Protein AF-A0A1W7ME80-F1 (afdb_monomer_lite)

Structure (mmCIF, N/CA/C/O backbone):
data_AF-A0A1W7ME80-F1
#
_entry.id   AF-A0A1W7ME80-F1
#
loop_
_atom_site.group_PDB
_atom_site.id
_atom_site.type_symbol
_atom_site.label_atom_id
_atom_site.label_alt_id
_atom_site.label_comp_id
_atom_site.label_asym_id
_atom_site.label_entity_id
_atom_site.label_seq_id
_atom_site.pdbx_PDB_ins_code
_atom_site.Cartn_x
_atom_site.Cartn_y
_atom_site.Cartn_z
_atom_site.occupancy
_atom_site.B_iso_or_equiv
_atom_site.auth_seq_id
_atom_site.auth_comp_id
_atom_site.auth_asym_id
_atom_site.auth_atom_id
_atom_site.pdbx_PDB_model_num
ATOM 1 N N . MET A 1 1 ? -6.261 -9.376 -3.902 1.00 70.00 1 MET A N 1
ATOM 2 C CA . MET A 1 1 ? -5.919 -9.331 -2.460 1.00 70.00 1 MET A CA 1
ATOM 3 C C . MET A 1 1 ? -7.165 -9.696 -1.655 1.00 70.00 1 MET A C 1
ATOM 5 O O . MET A 1 1 ? -8.252 -9.523 -2.203 1.00 70.00 1 MET A O 1
ATOM 9 N N . PRO A 1 2 ? -7.050 -10.270 -0.440 1.00 70.50 2 PRO A N 1
ATOM 10 C CA . PRO A 1 2 ? -8.197 -10.817 0.307 1.00 70.50 2 PRO A CA 1
ATOM 11 C C . PRO A 1 2 ? -9.239 -9.763 0.715 1.00 70.50 2 PRO A C 1
ATOM 13 O O . PRO A 1 2 ? -10.390 -10.095 0.965 1.00 70.50 2 PRO A O 1
ATOM 16 N N . ASP A 1 3 ? -8.850 -8.494 0.731 1.00 83.88 3 ASP A N 1
ATOM 17 C CA . ASP A 1 3 ? -9.683 -7.322 1.007 1.00 83.88 3 ASP A CA 1
ATOM 18 C C . ASP A 1 3 ? -10.320 -6.698 -0.253 1.00 83.88 3 ASP A C 1
ATOM 20 O O . ASP A 1 3 ? -10.947 -5.647 -0.176 1.00 83.88 3 ASP A O 1
ATOM 24 N N . GLY A 1 4 ? -10.159 -7.318 -1.427 1.00 84.19 4 GLY A N 1
ATOM 25 C CA . GLY A 1 4 ? -10.883 -6.955 -2.651 1.00 84.19 4 GLY A CA 1
ATOM 26 C C . GLY A 1 4 ? -10.378 -5.718 -3.404 1.00 84.19 4 GLY A C 1
ATOM 27 O O . GLY A 1 4 ? -10.817 -5.480 -4.527 1.00 84.19 4 GLY A O 1
ATOM 28 N N . TYR A 1 5 ? -9.429 -4.949 -2.864 1.00 85.00 5 TYR A N 1
ATOM 29 C CA . TYR A 1 5 ? -8.862 -3.809 -3.588 1.00 85.00 5 TYR A CA 1
ATOM 30 C C . TYR A 1 5 ? -7.991 -4.264 -4.765 1.00 85.00 5 TYR A C 1
ATOM 32 O O . TYR A 1 5 ? -7.056 -5.057 -4.617 1.00 85.00 5 TYR A O 1
ATOM 40 N N . VAL A 1 6 ? -8.263 -3.685 -5.933 1.00 85.62 6 VAL A N 1
ATOM 41 C CA . VAL A 1 6 ? -7.505 -3.883 -7.170 1.00 85.62 6 VAL A CA 1
ATOM 42 C C . VAL A 1 6 ? -7.177 -2.514 -7.749 1.00 85.62 6 VAL A C 1
ATOM 44 O O . VAL A 1 6 ? -8.037 -1.636 -7.806 1.00 85.62 6 VAL A O 1
ATOM 47 N N . LYS A 1 7 ? -5.928 -2.324 -8.179 1.00 85.69 7 LYS A N 1
ATOM 48 C CA . LYS A 1 7 ? -5.520 -1.146 -8.941 1.00 85.69 7 LYS A CA 1
ATOM 49 C C . LYS A 1 7 ? -4.966 -1.590 -10.282 1.00 85.69 7 LYS A C 1
ATOM 51 O O . LYS A 1 7 ? -3.882 -2.160 -10.344 1.00 85.69 7 LYS A O 1
ATOM 56 N N . THR A 1 8 ? -5.693 -1.272 -11.344 1.00 86.19 8 THR A N 1
ATOM 57 C CA . THR A 1 8 ? -5.175 -1.387 -12.704 1.00 86.19 8 THR A CA 1
ATOM 58 C C . THR A 1 8 ? -4.202 -0.242 -12.939 1.00 86.19 8 THR A C 1
ATOM 60 O O . THR A 1 8 ? -4.504 0.924 -12.673 1.00 86.19 8 THR A O 1
ATOM 63 N N . ILE A 1 9 ? -3.008 -0.583 -13.393 1.00 82.50 9 ILE A N 1
ATOM 64 C CA . ILE A 1 9 ? -1.988 0.377 -13.794 1.00 82.50 9 ILE A CA 1
ATOM 65 C C . ILE A 1 9 ? -1.871 0.354 -15.313 1.00 82.50 9 ILE A C 1
ATOM 67 O O . ILE A 1 9 ? -2.126 -0.669 -15.942 1.00 82.50 9 ILE A O 1
ATOM 71 N N . GLY A 1 10 ? -1.555 1.511 -15.897 1.00 79.94 10 GLY A N 1
ATOM 72 C CA . GLY A 1 10 ? -1.330 1.624 -17.335 1.00 79.94 10 GLY A CA 1
ATOM 73 C C . GLY A 1 10 ? -0.094 0.839 -17.793 1.00 79.94 10 GLY A C 1
ATOM 74 O O . GLY A 1 10 ? 0.523 0.141 -16.986 1.00 79.94 10 GLY A O 1
ATOM 75 N N . PRO A 1 11 ? 0.301 0.982 -19.070 1.00 77.31 11 PRO A N 1
ATOM 76 C CA . PR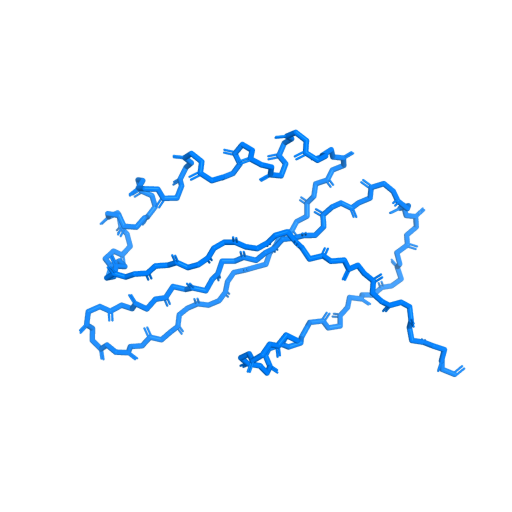O A 1 11 ? 1.4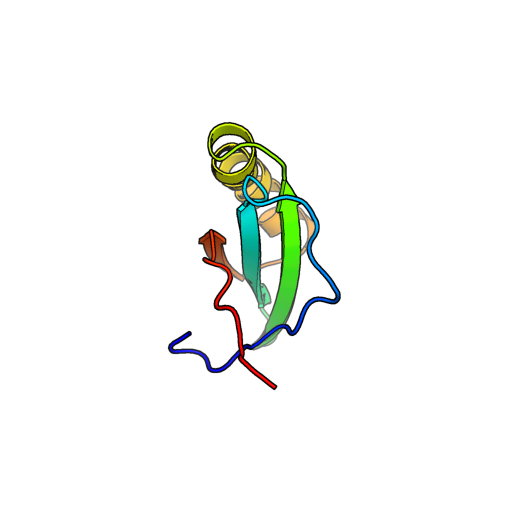42 0.270 -19.633 1.00 77.31 11 PRO A CA 1
ATOM 77 C C . PRO A 1 11 ? 2.683 0.406 -18.748 1.00 77.31 11 PRO A C 1
ATOM 79 O O . PRO A 1 11 ? 3.128 1.516 -18.446 1.00 77.31 11 PRO A O 1
ATOM 82 N N . THR A 1 12 ? 3.231 -0.726 -18.313 1.00 73.50 12 THR A N 1
ATOM 83 C CA . THR A 1 12 ? 4.436 -0.768 -17.486 1.00 73.50 12 THR A CA 1
ATOM 84 C C . THR A 1 12 ? 5.631 -1.109 -18.356 1.00 73.50 12 THR A C 1
ATOM 86 O O . THR A 1 12 ? 5.661 -2.163 -18.981 1.00 73.50 12 THR A O 1
ATOM 89 N N . THR A 1 13 ? 6.631 -0.234 -18.393 1.00 69.00 13 THR A N 1
ATOM 90 C CA . THR A 1 13 ? 7.839 -0.433 -19.210 1.00 69.00 13 THR A CA 1
ATOM 91 C C . THR A 1 13 ? 9.028 -0.981 -18.417 1.00 69.00 13 THR A C 1
ATOM 93 O O . THR A 1 13 ? 10.079 -1.223 -18.997 1.00 69.00 13 THR A O 1
ATOM 96 N N . ASP A 1 14 ? 8.900 -1.131 -17.094 1.00 74.94 14 ASP A N 1
ATOM 97 C CA . ASP A 1 14 ? 10.013 -1.428 -16.185 1.00 74.94 14 ASP A CA 1
ATOM 98 C C . ASP A 1 14 ? 9.650 -2.591 -15.249 1.00 74.94 14 ASP A C 1
ATOM 100 O O . ASP A 1 14 ? 8.859 -2.433 -14.312 1.00 74.94 14 ASP A O 1
ATOM 104 N N . SER A 1 15 ? 10.235 -3.762 -15.520 1.00 69.75 15 SER A N 1
ATOM 105 C CA . SER A 1 15 ? 9.993 -5.012 -14.789 1.00 69.75 15 SER A CA 1
ATOM 106 C C . SER A 1 15 ? 10.546 -5.008 -13.361 1.00 69.75 15 SER A C 1
ATOM 108 O O . SER A 1 15 ? 10.167 -5.860 -12.561 1.00 69.75 15 SER A O 1
ATOM 110 N N . LEU A 1 16 ? 11.403 -4.044 -13.005 1.00 78.38 16 LEU A N 1
ATOM 111 C CA . LEU A 1 16 ? 11.970 -3.905 -11.658 1.00 78.38 16 LEU A CA 1
ATOM 112 C C . LEU A 1 16 ? 11.150 -2.960 -10.767 1.00 78.38 16 LEU A C 1
ATOM 114 O O . LEU A 1 16 ? 11.578 -2.580 -9.669 1.00 78.38 16 LEU A O 1
ATOM 118 N N . THR A 1 17 ? 9.954 -2.575 -11.212 1.00 87.50 17 THR A N 1
ATOM 119 C CA . THR A 1 17 ? 9.059 -1.720 -10.436 1.00 87.50 17 THR A CA 1
ATOM 120 C C . THR A 1 17 ? 8.356 -2.516 -9.339 1.00 87.50 17 THR A C 1
ATOM 122 O O . THR A 1 17 ? 7.577 -3.428 -9.588 1.00 87.50 17 THR A O 1
ATOM 125 N N . HIS A 1 18 ? 8.600 -2.119 -8.096 1.00 89.50 18 HIS A N 1
ATOM 126 C CA . HIS A 1 18 ? 7.982 -2.673 -6.902 1.00 89.50 18 HIS A CA 1
ATOM 127 C C . HIS A 1 18 ? 6.801 -1.801 -6.510 1.00 89.50 18 HIS A C 1
ATOM 129 O O . HIS A 1 18 ? 6.976 -0.683 -6.007 1.00 89.50 18 HIS A O 1
ATOM 135 N N . TYR A 1 19 ? 5.601 -2.315 -6.740 1.00 90.88 19 TYR A N 1
ATOM 136 C CA . TYR A 1 19 ? 4.369 -1.669 -6.326 1.00 90.88 19 TYR A CA 1
ATOM 137 C C . TYR A 1 19 ? 4.097 -1.955 -4.857 1.00 90.88 19 TYR A C 1
ATOM 139 O O . TYR A 1 19 ? 4.470 -2.990 -4.308 1.00 90.88 19 TYR A O 1
ATOM 147 N N . TRP A 1 20 ? 3.452 -1.012 -4.194 1.00 93.19 20 TRP A N 1
ATOM 148 C CA . TRP A 1 20 ? 3.052 -1.175 -2.810 1.00 93.19 20 TRP A CA 1
ATOM 149 C C . TRP A 1 20 ? 1.788 -0.386 -2.530 1.00 93.19 20 TRP A C 1
ATOM 151 O O . TRP A 1 20 ? 1.434 0.555 -3.252 1.00 93.19 20 TRP A O 1
ATOM 161 N N . ARG A 1 21 ? 1.121 -0.759 -1.445 1.00 94.19 21 ARG A N 1
ATOM 162 C CA . ARG A 1 21 ? -0.036 -0.040 -0.933 1.00 94.19 21 ARG A CA 1
ATOM 163 C C . ARG A 1 21 ? -0.018 0.081 0.579 1.00 94.19 21 ARG A C 1
ATOM 165 O O . ARG A 1 21 ? 0.641 -0.696 1.270 1.00 94.19 21 ARG A O 1
ATOM 172 N N . ILE A 1 22 ? -0.784 1.048 1.067 1.00 94.44 22 ILE A N 1
ATOM 173 C CA . ILE A 1 22 ? -1.122 1.208 2.478 1.00 94.44 22 ILE A CA 1
ATOM 174 C C . ILE A 1 22 ? -2.640 1.213 2.577 1.00 94.44 22 ILE A C 1
ATOM 176 O O . ILE A 1 22 ? -3.277 2.019 1.903 1.00 94.44 22 ILE A O 1
ATOM 180 N N . VAL A 1 23 ? -3.202 0.348 3.411 1.00 94.19 23 VAL A N 1
ATOM 181 C CA . VAL A 1 23 ? -4.621 0.376 3.779 1.00 94.19 23 VAL A CA 1
ATOM 182 C C . VAL A 1 23 ? -4.683 0.825 5.226 1.00 94.19 23 VAL A C 1
ATOM 184 O O . VAL A 1 23 ? -4.198 0.114 6.100 1.00 94.19 23 VAL A O 1
ATOM 187 N N . ALA A 1 24 ? -5.210 2.016 5.478 1.00 94.75 24 ALA A N 1
ATOM 188 C CA . ALA A 1 24 ? -5.281 2.600 6.808 1.00 94.75 24 ALA A CA 1
ATOM 189 C C . ALA A 1 24 ? -6.732 2.801 7.235 1.00 94.75 24 ALA A C 1
ATOM 191 O O . ALA A 1 24 ? -7.541 3.308 6.462 1.00 94.75 24 ALA A O 1
ATOM 192 N N . THR A 1 25 ? -7.050 2.455 8.477 1.00 94.94 25 THR A N 1
ATOM 193 C CA . THR A 1 25 ? -8.366 2.698 9.073 1.00 94.94 25 THR A CA 1
ATOM 194 C C . THR A 1 25 ? -8.244 3.812 10.099 1.00 94.94 25 THR A C 1
ATOM 196 O O . THR A 1 25 ? -7.404 3.758 10.997 1.00 94.94 25 THR A O 1
ATOM 199 N N . LEU A 1 26 ? -9.075 4.839 9.971 1.00 93.88 26 LEU A N 1
ATOM 200 C CA . LEU A 1 26 ? -9.132 5.979 10.881 1.00 93.88 26 LEU A CA 1
ATOM 201 C C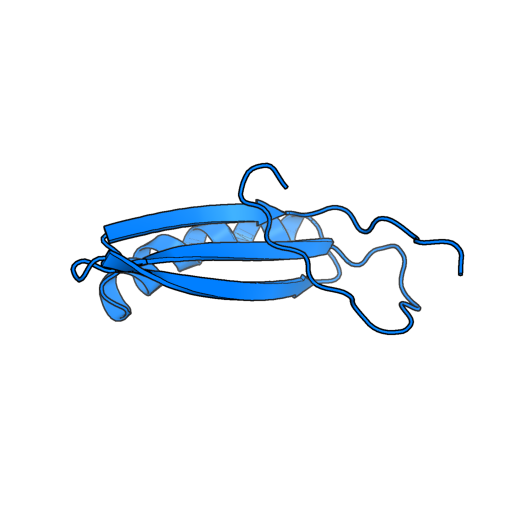 . LEU A 1 26 ? -9.997 5.648 12.101 1.00 93.88 26 LEU A C 1
ATOM 203 O O . LEU A 1 26 ? -10.834 4.744 12.077 1.00 93.88 26 LEU A O 1
ATOM 207 N N . ALA A 1 27 ? -9.852 6.436 13.168 1.00 89.75 27 ALA A N 1
ATOM 208 C CA . ALA A 1 27 ? -10.647 6.273 14.389 1.00 89.75 27 ALA A CA 1
ATOM 209 C C . ALA A 1 27 ? -12.171 6.361 14.155 1.00 89.75 27 ALA A C 1
ATOM 211 O O . ALA A 1 27 ? -12.942 5.731 14.872 1.00 89.75 27 ALA A O 1
ATOM 212 N N . ASN A 1 28 ? -12.607 7.094 13.127 1.00 90.69 28 ASN A N 1
ATOM 213 C CA . ASN A 1 28 ? -14.015 7.220 12.737 1.00 90.69 28 ASN A CA 1
ATOM 214 C C . ASN A 1 28 ? -14.537 6.045 11.882 1.00 90.69 28 ASN A C 1
ATOM 216 O O . ASN A 1 28 ? -15.654 6.119 11.374 1.00 90.69 28 ASN A O 1
ATOM 220 N N . GLY A 1 29 ? -13.730 5.000 11.675 1.00 89.94 29 GLY A N 1
ATOM 221 C CA . GLY A 1 29 ? -14.087 3.829 10.874 1.00 89.94 29 GLY A CA 1
ATOM 222 C C . GLY A 1 29 ? -13.937 4.011 9.361 1.00 89.94 29 GLY A C 1
ATOM 223 O O . GLY A 1 29 ? -14.244 3.083 8.619 1.00 89.94 29 GLY A O 1
ATOM 224 N N . LYS A 1 30 ? -13.461 5.168 8.875 1.00 92.62 30 LYS A N 1
ATOM 225 C CA . LYS A 1 30 ? -13.156 5.353 7.448 1.00 92.62 30 LYS A CA 1
ATOM 226 C C . LYS A 1 30 ? -11.856 4.651 7.071 1.00 92.62 30 LYS A C 1
ATOM 228 O O . LYS A 1 30 ? -10.904 4.661 7.847 1.00 92.62 30 LYS A O 1
ATOM 233 N N . THR A 1 31 ? -11.801 4.132 5.850 1.00 93.75 31 THR A N 1
ATOM 234 C CA . THR A 1 31 ? -10.593 3.534 5.274 1.00 93.75 31 THR A CA 1
ATOM 235 C C . THR A 1 31 ? -9.991 4.459 4.223 1.00 93.75 31 THR A C 1
ATOM 237 O O . THR A 1 31 ? -10.684 4.913 3.314 1.00 93.75 31 THR A O 1
ATOM 240 N N . GLU A 1 32 ? -8.692 4.716 4.331 1.00 93.44 32 GLU A N 1
ATOM 241 C CA . GLU A 1 32 ? -7.884 5.367 3.306 1.00 93.44 32 GLU A CA 1
ATOM 242 C C . GLU A 1 32 ? -6.957 4.337 2.656 1.00 93.44 32 GLU A C 1
ATOM 244 O O . GLU A 1 32 ? -6.303 3.554 3.347 1.00 93.44 32 GLU A O 1
ATOM 249 N N . VAL A 1 33 ? -6.869 4.351 1.324 1.00 92.81 33 VAL A N 1
ATOM 250 C CA . VAL A 1 33 ? -5.960 3.474 0.579 1.00 92.81 33 VAL A CA 1
ATOM 251 C C . VAL A 1 33 ? -4.995 4.301 -0.251 1.00 92.81 33 VAL A C 1
ATOM 253 O O . VAL A 1 33 ? -5.400 5.107 -1.088 1.00 92.81 33 VAL A O 1
ATOM 256 N N . PHE A 1 34 ? -3.705 4.058 -0.050 1.00 92.56 34 PHE A N 1
ATOM 257 C CA . PHE A 1 34 ? -2.621 4.696 -0.785 1.00 92.56 34 PHE A CA 1
ATOM 258 C C . PHE A 1 34 ? -1.905 3.671 -1.642 1.00 92.56 34 PHE A C 1
ATOM 260 O O . PHE A 1 34 ? -1.702 2.537 -1.220 1.00 92.56 34 PHE A O 1
ATOM 267 N N . TRP A 1 35 ? -1.464 4.098 -2.819 1.00 92.69 35 TRP A N 1
ATOM 268 C CA . TRP A 1 35 ? -0.702 3.274 -3.746 1.00 92.69 35 TRP A CA 1
ATOM 269 C C . TRP A 1 35 ? 0.563 4.002 -4.159 1.00 92.69 35 TRP A C 1
ATOM 271 O O . TRP A 1 35 ? 0.526 5.201 -4.438 1.00 92.69 35 TRP A O 1
ATOM 281 N N . GLY A 1 36 ? 1.657 3.266 -4.282 1.00 91.69 36 GLY A N 1
ATOM 282 C CA . GLY A 1 36 ? 2.909 3.800 -4.785 1.00 91.69 36 GLY A CA 1
ATOM 283 C C . GLY A 1 36 ? 3.746 2.737 -5.473 1.00 91.69 36 GLY A C 1
ATOM 284 O O . GLY A 1 36 ? 3.354 1.576 -5.585 1.00 91.69 36 GLY A O 1
ATOM 285 N N . HIS A 1 37 ? 4.894 3.167 -5.980 1.00 92.00 37 HIS A N 1
ATOM 286 C CA . HIS A 1 37 ? 5.855 2.297 -6.634 1.00 92.00 37 HIS A CA 1
ATOM 287 C C . HIS A 1 37 ? 7.278 2.815 -6.426 1.00 92.00 37 HIS A C 1
ATOM 289 O O . HIS A 1 37 ? 7.484 3.974 -6.060 1.00 92.00 37 HIS A O 1
ATOM 295 N N . THR A 1 38 ? 8.265 1.947 -6.612 1.00 91.25 38 THR A N 1
ATOM 296 C CA . THR A 1 38 ? 9.689 2.300 -6.583 1.00 91.25 38 THR A CA 1
ATOM 297 C C . THR A 1 38 ? 10.503 1.275 -7.366 1.00 91.25 38 THR A C 1
ATOM 299 O O . THR A 1 38 ? 10.059 0.149 -7.551 1.00 91.25 38 THR A O 1
ATOM 302 N N . ARG A 1 39 ? 11.709 1.633 -7.807 1.00 88.88 39 ARG A N 1
ATOM 303 C CA . ARG A 1 39 ? 12.588 0.762 -8.610 1.00 88.88 39 ARG A CA 1
ATOM 304 C C . ARG A 1 39 ? 13.425 -0.229 -7.791 1.00 88.88 39 ARG A C 1
ATOM 306 O O . ARG A 1 39 ? 14.273 -0.921 -8.339 1.00 88.88 39 ARG A O 1
ATOM 313 N N . SER A 1 40 ? 13.250 -0.278 -6.469 1.00 89.00 40 SER A N 1
ATOM 314 C CA . SER A 1 40 ? 14.020 -1.170 -5.596 1.00 89.00 40 SER A CA 1
ATOM 315 C C . SER A 1 40 ? 13.178 -1.731 -4.457 1.00 89.00 40 SER A C 1
ATOM 317 O O . SER A 1 40 ? 12.517 -0.984 -3.731 1.00 89.00 40 SER A O 1
ATOM 319 N N . LEU A 1 41 ? 13.284 -3.044 -4.233 1.00 87.50 41 LEU A N 1
ATOM 320 C CA . LEU A 1 41 ? 12.656 -3.726 -3.101 1.00 87.50 41 LEU A CA 1
ATOM 321 C C . LEU A 1 41 ? 13.091 -3.133 -1.757 1.00 87.50 41 LEU A C 1
ATOM 323 O O . LEU A 1 41 ? 12.282 -3.006 -0.838 1.00 87.50 41 LEU A O 1
ATOM 327 N N . THR A 1 42 ? 14.364 -2.755 -1.637 1.00 90.12 42 THR A N 1
ATOM 328 C CA . THR A 1 42 ? 14.909 -2.151 -0.416 1.00 90.12 42 THR A CA 1
ATOM 329 C C . THR A 1 42 ? 14.217 -0.827 -0.116 1.00 90.12 42 THR A C 1
ATOM 331 O O . THR A 1 42 ? 13.780 -0.605 1.013 1.00 90.12 42 THR A O 1
ATOM 334 N N . GLU A 1 43 ? 14.037 0.018 -1.131 1.00 89.75 43 GLU A N 1
ATOM 335 C CA . GLU A 1 43 ? 13.315 1.286 -0.992 1.00 89.75 43 GLU A CA 1
ATOM 336 C C . GLU A 1 43 ? 11.834 1.064 -0.670 1.00 89.75 43 GLU A C 1
ATOM 338 O O . GLU A 1 43 ? 11.281 1.765 0.179 1.00 89.75 43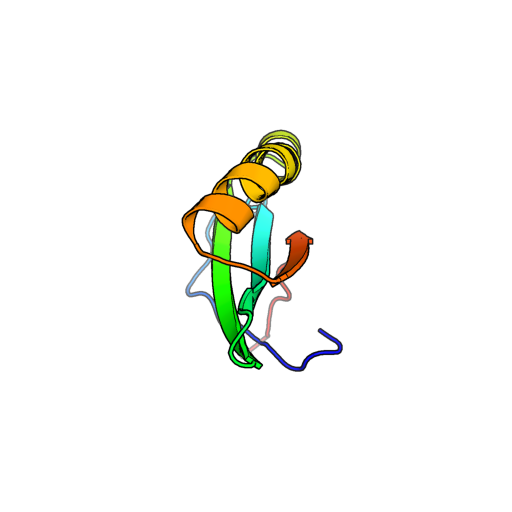 GLU A O 1
ATOM 343 N N . ALA A 1 44 ? 11.201 0.051 -1.273 1.00 91.00 44 ALA A N 1
ATOM 344 C CA . ALA A 1 44 ? 9.813 -0.300 -0.973 1.00 91.00 44 ALA A CA 1
ATOM 345 C C . ALA A 1 44 ? 9.670 -0.712 0.499 1.00 91.00 44 ALA A C 1
ATOM 347 O O . ALA A 1 44 ? 8.808 -0.205 1.213 1.00 91.00 44 ALA A O 1
ATOM 348 N N . ARG A 1 45 ? 10.568 -1.571 0.995 1.00 90.25 45 ARG A N 1
ATOM 349 C CA . ARG A 1 45 ? 10.580 -2.009 2.399 1.00 90.25 45 ARG A CA 1
ATOM 350 C C . ARG A 1 45 ? 10.837 -0.855 3.366 1.00 90.25 45 ARG A C 1
ATOM 352 O O . ARG A 1 45 ? 10.176 -0.789 4.401 1.00 90.25 45 ARG A O 1
ATOM 359 N N . ARG A 1 46 ? 11.730 0.080 3.022 1.00 90.94 46 ARG A N 1
ATOM 360 C CA . ARG A 1 46 ? 12.016 1.273 3.840 1.00 90.94 46 ARG A CA 1
ATOM 361 C C . ARG A 1 46 ? 10.797 2.170 4.037 1.00 90.94 46 ARG A C 1
ATOM 363 O O . ARG A 1 46 ? 10.717 2.827 5.073 1.00 90.94 46 ARG A O 1
ATOM 370 N N . LYS A 1 47 ? 9.807 2.152 3.131 1.00 89.75 47 LYS A N 1
ATOM 371 C CA . LYS A 1 47 ? 8.552 2.901 3.328 1.00 89.75 47 LYS A CA 1
ATOM 372 C C . LYS A 1 47 ? 7.823 2.510 4.611 1.00 89.75 47 LYS A C 1
ATOM 374 O O . LYS A 1 47 ? 7.209 3.391 5.204 1.00 89.75 47 LYS A O 1
ATOM 379 N N . ARG A 1 48 ? 7.973 1.268 5.101 1.00 88.50 48 ARG A N 1
ATOM 380 C CA . ARG A 1 48 ? 7.394 0.823 6.384 1.00 88.50 48 ARG A CA 1
ATOM 381 C C . ARG A 1 48 ? 7.813 1.704 7.565 1.00 88.50 48 ARG A C 1
ATOM 383 O O . ARG A 1 48 ? 6.999 1.945 8.448 1.00 88.50 48 ARG A O 1
ATOM 390 N N . LEU A 1 49 ? 9.046 2.218 7.561 1.00 88.81 49 LEU A N 1
ATOM 391 C CA . LEU A 1 49 ? 9.580 3.040 8.654 1.00 88.81 49 LEU A CA 1
ATOM 392 C C . LEU A 1 49 ? 8.855 4.386 8.778 1.00 88.81 49 LEU A C 1
ATOM 394 O O . LEU A 1 49 ? 8.648 4.877 9.882 1.00 88.81 49 LEU A O 1
ATOM 398 N N . ALA A 1 50 ? 8.420 4.958 7.654 1.00 88.38 50 ALA A N 1
ATOM 399 C CA . ALA A 1 50 ? 7.702 6.231 7.633 1.00 88.38 50 ALA A CA 1
ATOM 400 C C . ALA A 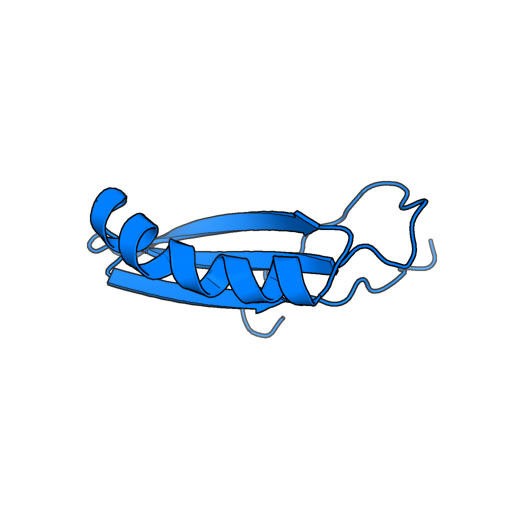1 50 ? 6.214 6.095 8.014 1.00 88.38 50 ALA A C 1
ATOM 402 O O . ALA A 1 50 ? 5.547 7.104 8.243 1.00 88.38 50 ALA A O 1
ATOM 403 N N . LEU A 1 51 ? 5.678 4.870 8.088 1.00 91.31 51 LEU A N 1
ATOM 404 C CA . LEU A 1 51 ? 4.250 4.650 8.333 1.00 91.31 51 LEU A CA 1
ATOM 405 C C . LEU A 1 51 ? 3.838 4.967 9.763 1.00 91.31 51 LEU A C 1
ATOM 407 O O . LEU A 1 51 ? 2.730 5.445 9.963 1.00 91.31 51 LEU A O 1
ATOM 411 N N . ALA A 1 52 ? 4.713 4.738 10.745 1.00 89.44 52 ALA A N 1
ATOM 412 C CA . ALA A 1 52 ? 4.399 5.026 12.142 1.00 89.44 52 ALA A CA 1
ATOM 413 C C . ALA A 1 52 ? 4.151 6.528 12.363 1.00 89.44 52 ALA A C 1
ATOM 415 O O . ALA A 1 52 ? 3.165 6.914 12.986 1.00 89.44 52 ALA A O 1
ATOM 416 N N . GLU A 1 53 ? 5.001 7.380 11.789 1.00 91.31 53 GLU A N 1
ATOM 417 C CA . GLU A 1 53 ? 4.813 8.832 11.847 1.00 91.31 53 GLU A CA 1
ATOM 418 C C . GLU A 1 53 ? 3.627 9.282 10.987 1.00 91.31 53 GLU A C 1
ATOM 420 O O . GLU A 1 53 ? 2.827 10.107 11.427 1.00 91.31 53 GLU A O 1
ATOM 425 N N . ALA A 1 54 ? 3.437 8.695 9.799 1.00 91.44 54 ALA A N 1
ATOM 426 C CA . ALA A 1 54 ? 2.262 8.974 8.971 1.00 91.44 54 ALA A CA 1
ATOM 427 C C . ALA A 1 54 ? 0.946 8.635 9.691 1.00 91.44 54 ALA A C 1
ATOM 429 O O . ALA A 1 54 ? 0.003 9.423 9.630 1.00 91.44 54 ALA A O 1
ATOM 430 N N . ALA A 1 55 ? 0.905 7.513 10.415 1.00 92.62 55 ALA A N 1
ATOM 431 C CA . ALA A 1 55 ? -0.248 7.082 11.193 1.00 92.62 55 ALA A CA 1
ATOM 432 C C . ALA A 1 55 ? -0.601 8.090 12.289 1.00 92.62 55 ALA A C 1
ATOM 434 O O . ALA A 1 55 ? -1.766 8.460 12.422 1.00 92.62 55 ALA A O 1
ATOM 435 N N . LYS A 1 56 ? 0.402 8.603 13.015 1.00 91.81 56 LYS A N 1
ATOM 436 C CA . LYS A 1 56 ? 0.202 9.658 14.020 1.00 91.81 56 LYS A CA 1
ATOM 437 C C . LYS A 1 56 ? -0.327 10.944 13.391 1.00 91.81 56 LYS A C 1
ATOM 439 O O . LYS A 1 56 ? -1.330 11.477 13.852 1.00 91.81 56 LYS A O 1
ATOM 444 N N . MET A 1 57 ? 0.317 11.422 12.323 1.00 92.62 57 MET A N 1
ATOM 445 C CA . MET A 1 57 ? -0.053 12.683 11.667 1.00 92.62 57 MET A CA 1
ATOM 446 C C . MET A 1 57 ? -1.449 12.644 11.035 1.00 92.62 57 MET A C 1
ATOM 448 O O . MET A 1 57 ? -2.130 13.665 10.991 1.00 92.62 57 MET A O 1
ATOM 452 N N . ARG A 1 58 ? -1.871 11.482 10.526 1.00 90.69 58 ARG A N 1
ATOM 453 C CA . ARG A 1 58 ? -3.156 11.306 9.831 1.00 90.69 58 ARG A CA 1
ATOM 454 C C . ARG A 1 58 ? -4.267 10.732 10.711 1.00 90.69 58 ARG A C 1
ATOM 456 O O . ARG A 1 58 ? -5.396 10.611 10.248 1.00 90.69 58 ARG A O 1
ATOM 463 N N . GLY A 1 59 ? -3.972 10.383 11.964 1.00 92.94 59 GLY A N 1
ATOM 464 C CA . GLY A 1 59 ? -4.953 9.802 12.884 1.00 92.94 59 GLY A CA 1
ATOM 465 C C . GLY A 1 59 ? -5.403 8.391 12.490 1.00 92.94 59 GLY A C 1
ATOM 466 O O . GLY A 1 59 ? -6.573 8.036 12.664 1.00 92.94 59 GLY A O 1
ATOM 467 N N . TRP A 1 60 ? -4.496 7.585 11.933 1.00 95.50 60 TRP A N 1
ATOM 468 C CA . TRP A 1 60 ? -4.772 6.182 11.628 1.00 95.50 60 TRP A CA 1
ATOM 469 C C . TRP A 1 60 ? -4.790 5.361 12.919 1.00 95.50 60 TRP A C 1
ATOM 471 O O . TRP A 1 60 ? -3.845 5.398 13.706 1.00 95.50 60 TRP A O 1
ATOM 481 N N . ARG A 1 61 ? -5.863 4.596 13.119 1.00 93.94 61 ARG A N 1
ATOM 482 C CA . ARG A 1 61 ? -6.001 3.628 14.212 1.00 93.94 61 ARG A CA 1
ATOM 483 C C . ARG A 1 61 ? -5.155 2.387 13.951 1.00 93.94 61 ARG A C 1
ATOM 485 O O . ARG A 1 61 ? -4.509 1.866 14.850 1.00 93.94 61 ARG A O 1
ATOM 492 N N . GLU A 1 62 ? -5.182 1.920 12.714 1.00 93.38 62 GLU A N 1
ATOM 493 C CA . GLU A 1 62 ? -4.464 0.740 12.246 1.00 93.38 62 GLU A CA 1
ATOM 494 C C . GLU A 1 62 ? -4.126 0.922 10.769 1.00 93.38 62 GLU A C 1
ATOM 496 O O . GLU A 1 62 ? -4.817 1.646 10.046 1.00 93.38 62 GLU A O 1
ATOM 501 N N . PHE A 1 63 ? -3.051 0.285 10.321 1.00 94.31 63 PHE A N 1
ATOM 502 C CA . PHE A 1 63 ? -2.672 0.287 8.919 1.00 94.31 63 PHE A CA 1
ATOM 503 C C . PHE A 1 63 ? -1.983 -1.020 8.535 1.00 94.31 63 PHE A C 1
ATOM 505 O O . PHE A 1 63 ? -1.224 -1.598 9.314 1.00 94.31 63 PHE A O 1
ATOM 512 N N . ALA A 1 64 ? -2.207 -1.448 7.300 1.00 93.25 64 ALA A N 1
ATOM 513 C CA . ALA A 1 64 ? -1.494 -2.532 6.649 1.00 93.25 64 ALA A CA 1
ATOM 514 C C . ALA A 1 64 ? -0.630 -1.961 5.524 1.00 93.25 64 ALA A C 1
ATOM 516 O O . ALA A 1 64 ? -1.069 -1.086 4.780 1.00 93.25 64 ALA A O 1
ATOM 517 N N . PHE A 1 65 ? 0.598 -2.463 5.392 1.00 94.31 65 PHE A N 1
ATOM 518 C CA . PHE A 1 65 ? 1.461 -2.170 4.249 1.00 94.31 65 PHE A CA 1
ATOM 519 C C . PHE A 1 65 ? 1.879 -3.454 3.556 1.00 94.31 65 PHE A C 1
ATOM 521 O O . PHE A 1 65 ? 2.457 -4.363 4.172 1.00 94.31 65 PHE A O 1
ATOM 528 N N . GLU A 1 66 ? 1.644 -3.469 2.253 1.00 92.56 66 GLU A N 1
ATOM 529 C CA . GLU A 1 66 ? 1.879 -4.607 1.382 1.00 92.56 66 GLU A CA 1
ATOM 530 C C . GLU A 1 66 ? 2.679 -4.149 0.172 1.00 92.56 66 GLU A C 1
ATOM 532 O O . GLU A 1 66 ? 2.351 -3.153 -0.473 1.00 92.56 66 GLU A O 1
ATOM 537 N N . ILE A 1 67 ? 3.742 -4.891 -0.124 1.00 91.19 67 ILE A N 1
ATOM 538 C CA . ILE A 1 67 ? 4.405 -4.832 -1.422 1.00 91.19 67 ILE A CA 1
ATOM 539 C C . ILE A 1 67 ? 3.636 -5.818 -2.287 1.00 91.19 67 ILE A C 1
ATOM 541 O O . ILE A 1 67 ? 3.473 -6.969 -1.886 1.00 91.19 67 ILE A O 1
ATOM 545 N N . VAL A 1 68 ? 3.113 -5.341 -3.407 1.00 89.25 68 VAL A N 1
ATOM 546 C CA . VAL A 1 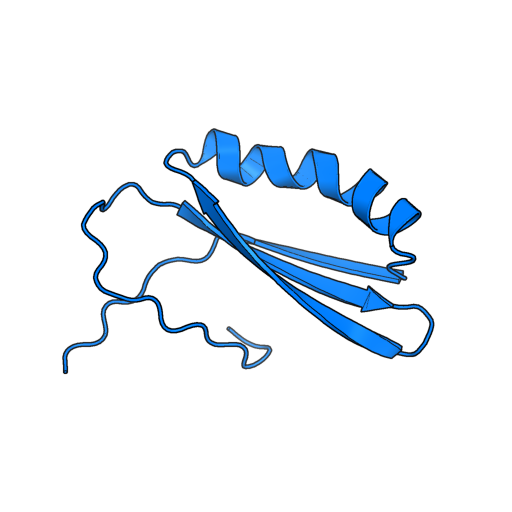68 ? 2.207 -6.100 -4.266 1.00 89.25 68 VAL A CA 1
ATOM 547 C C . VAL A 1 68 ? 2.922 -6.458 -5.558 1.00 89.25 68 VAL A C 1
ATOM 549 O O . VAL A 1 68 ? 3.679 -5.656 -6.109 1.00 89.25 68 VAL A O 1
ATOM 552 N N . GLU A 1 69 ? 2.676 -7.671 -6.030 1.00 81.56 69 GLU A N 1
ATOM 553 C CA . GLU A 1 69 ? 3.163 -8.122 -7.326 1.00 81.56 69 GLU A CA 1
ATOM 554 C C . GLU A 1 69 ? 2.239 -7.615 -8.430 1.00 81.56 69 GLU A C 1
ATOM 556 O O . GLU A 1 69 ? 1.018 -7.527 -8.258 1.00 81.56 69 GLU A O 1
ATOM 561 N N . LEU A 1 70 ? 2.834 -7.257 -9.567 1.00 83.38 70 LEU A N 1
ATOM 562 C CA . LEU A 1 70 ? 2.072 -6.954 -10.763 1.00 83.38 70 LEU A CA 1
ATOM 563 C C . LEU A 1 70 ? 1.653 -8.269 -11.413 1.00 83.38 70 LEU A C 1
ATOM 565 O O . LEU A 1 70 ? 2.498 -9.094 -11.746 1.00 83.38 70 LEU A O 1
ATOM 569 N N . VAL A 1 71 ? 0.352 -8.433 -11.618 1.00 81.56 71 VAL A N 1
ATOM 570 C CA . VAL A 1 71 ? -0.186 -9.524 -12.426 1.00 81.56 71 VAL A CA 1
ATOM 571 C C . VAL A 1 71 ? -0.519 -8.954 -13.794 1.00 81.56 71 VAL A C 1
ATOM 573 O O . VAL A 1 71 ? -1.374 -8.073 -13.914 1.00 81.56 71 VAL A O 1
ATOM 576 N N . GLU A 1 72 ? 0.175 -9.436 -14.819 1.00 79.69 72 GLU A N 1
ATOM 577 C CA . GLU A 1 72 ? -0.173 -9.121 -16.199 1.00 79.69 72 GLU A CA 1
ATOM 578 C C . GLU A 1 72 ? -1.535 -9.742 -16.519 1.00 79.69 72 GLU A C 1
ATOM 580 O O . GLU A 1 72 ? -1.774 -10.923 -16.267 1.00 79.69 72 GLU A O 1
ATOM 585 N N . THR A 1 73 ? -2.452 -8.929 -17.036 1.00 75.25 73 THR A N 1
ATOM 586 C CA . THR A 1 73 ? -3.746 -9.409 -17.522 1.00 75.25 73 THR A CA 1
ATOM 587 C C . THR A 1 73 ? -3.687 -9.378 -19.038 1.00 75.25 73 THR A C 1
ATOM 589 O O . THR A 1 73 ? -3.613 -8.297 -19.619 1.00 75.25 73 THR A O 1
ATOM 592 N N . SER A 1 74 ? -3.680 -10.550 -19.671 1.00 65.25 74 SER A N 1
ATOM 593 C CA . SER A 1 74 ? -3.816 -10.649 -21.122 1.00 65.25 74 SER A CA 1
ATOM 594 C C . SER A 1 74 ? -5.206 -10.144 -21.503 1.00 65.25 74 SER A C 1
ATOM 596 O O . SER A 1 74 ? -6.209 -10.729 -21.090 1.00 65.25 74 SER A O 1
ATOM 598 N N . VAL A 1 75 ? -5.250 -9.019 -22.215 1.00 59.78 75 VAL A N 1
ATOM 599 C CA . VAL A 1 75 ? -6.450 -8.538 -22.914 1.00 59.78 75 VAL A CA 1
ATOM 600 C C . VAL A 1 75 ? -6.608 -9.245 -24.248 1.00 59.78 75 VAL A C 1
ATOM 602 O O . VAL A 1 75 ? -5.568 -9.556 -24.872 1.00 59.78 75 VAL A O 1
#

Secondary structure (DSSP, 8-state):
-TT-----------TT-EEEEEEEEETTS-EEEEEEEES-HHHHHHHHHHHHHHHHHHTEEEEEEEEE-------

Radius of gyration: 13.66 Å; chains: 1; bounding box: 29×24×37 Å

Foldseek 3Di:
DVVPDDDDDPDDPAQQKWKKKKWFAAPVRDIDIDIDIDNHPVVLVVVVVCVVVVCVVVRTPDMDMDGDDDDDDDD

pLDDT: mean 87.31, std 7.82, range [59.78, 95.5]

Sequence (75 aa):
MPDGYVKTIGPTTDSLTHYWRIVATLANGKTEVFWGHTRSLTEARRKRLALAEAAKMRGWREFAFEIVELVETSV